Protein AF-A0A2M7ZCP6-F1 (afdb_monomer_lite)

Foldseek 3Di:
DDPPPVVVLVVLLVVLLVVLVVCVVCVPPPPDDDDHSVVSVVVSVVSVVVVVVVVVVVVVVVVVVVVVVVVVVVVVVVLVVVLVVVCVVVPQPQPVSVVSVDHRDPDPPPPDDDPDDDDDDD

pLDDT: mean 81.77, std 17.98, range [38.72, 97.94]

Sequence (122 aa):
MPSLNSKEFGEIIIKLEKLADGIDIHKTEAGFVIPNSDEIRQEKTQIELFRHEYEIAENAARIKYDSYSEQISDARSLIEKSNSLILSYYGKKDQIVGDFGISPRKYVRRSESPENIEVEPN

Structure (mmCIF, N/CA/C/O backbone):
data_AF-A0A2M7ZCP6-F1
#
_entry.id   AF-A0A2M7ZCP6-F1
#
loop_
_atom_site.group_PDB
_atom_site.id
_atom_site.type_symbol
_atom_site.label_atom_id
_atom_site.label_alt_id
_atom_site.label_comp_id
_atom_site.label_asym_id
_atom_site.label_entity_id
_atom_site.label_seq_id
_atom_site.pdbx_PDB_ins_code
_atom_site.Cartn_x
_atom_site.Cartn_y
_atom_site.Cartn_z
_atom_site.occupancy
_atom_site.B_iso_or_equiv
_atom_site.auth_seq_id
_atom_site.auth_comp_id
_atom_site.auth_asym_id
_atom_site.auth_atom_id
_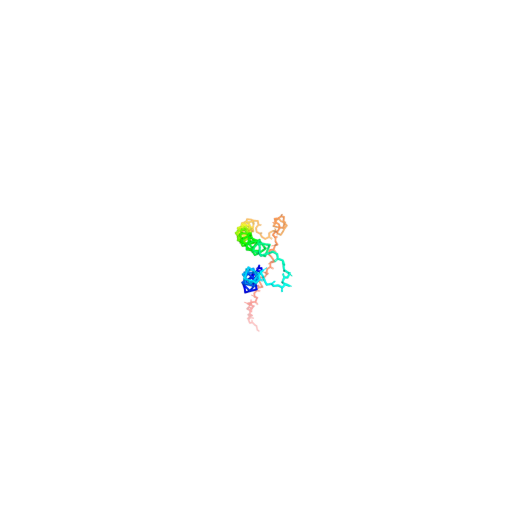atom_site.pdbx_PDB_model_num
ATOM 1 N N . MET A 1 1 ? 1.546 -6.312 4.777 1.00 40.84 1 MET A N 1
ATOM 2 C CA . MET A 1 1 ? 1.226 -5.802 3.425 1.00 40.84 1 MET A CA 1
ATOM 3 C C . MET A 1 1 ? 2.421 -6.100 2.544 1.00 40.84 1 MET A C 1
ATOM 5 O O . MET A 1 1 ? 3.519 -6.069 3.096 1.00 40.84 1 MET A O 1
ATOM 9 N N . PRO A 1 2 ? 2.249 -6.558 1.291 1.00 50.91 2 PRO A N 1
ATOM 10 C CA . PRO A 1 2 ? 3.372 -7.127 0.571 1.00 50.91 2 PRO A CA 1
ATOM 11 C C . PRO A 1 2 ? 4.374 -6.022 0.237 1.00 50.91 2 PRO A C 1
ATOM 13 O O . PRO A 1 2 ? 4.127 -5.151 -0.587 1.00 50.91 2 PRO A O 1
ATOM 16 N N . SER A 1 3 ? 5.524 -6.105 0.899 1.00 57.94 3 SER A N 1
ATOM 17 C CA . SER A 1 3 ? 6.753 -5.413 0.552 1.00 57.94 3 SER A CA 1
ATOM 18 C C . SER A 1 3 ? 7.149 -5.833 -0.861 1.00 57.94 3 SER A C 1
ATOM 20 O O . SER A 1 3 ? 7.609 -6.961 -1.063 1.00 57.94 3 SER A O 1
ATOM 22 N N . LEU A 1 4 ? 6.912 -4.959 -1.837 1.00 63.06 4 LEU A N 1
ATOM 23 C CA . LEU A 1 4 ? 7.227 -5.207 -3.240 1.00 63.06 4 LEU A CA 1
ATOM 24 C C . LEU A 1 4 ? 8.682 -5.685 -3.378 1.00 63.06 4 LEU A C 1
ATOM 26 O O . LEU A 1 4 ? 9.587 -5.128 -2.745 1.00 63.06 4 LEU A O 1
ATOM 30 N N . ASN A 1 5 ? 8.919 -6.704 -4.210 1.00 75.19 5 ASN A N 1
ATOM 31 C CA . ASN A 1 5 ? 10.260 -7.223 -4.469 1.00 75.19 5 ASN A CA 1
ATOM 32 C C . ASN A 1 5 ? 11.071 -6.189 -5.268 1.00 75.19 5 ASN A C 1
ATOM 34 O O . ASN A 1 5 ? 11.163 -6.231 -6.493 1.00 75.19 5 ASN A O 1
ATOM 38 N N . SER A 1 6 ? 11.652 -5.223 -4.554 1.00 81.12 6 SER A N 1
ATOM 39 C CA . SER A 1 6 ? 12.387 -4.101 -5.148 1.00 81.12 6 SER A CA 1
ATOM 40 C C . SER A 1 6 ? 13.561 -4.560 -6.009 1.00 81.12 6 SER A C 1
ATOM 42 O O . SER A 1 6 ? 13.909 -3.876 -6.969 1.00 81.12 6 SER A O 1
ATOM 44 N N . LYS A 1 7 ? 14.135 -5.728 -5.691 1.00 85.50 7 LYS A N 1
ATOM 45 C CA . LYS A 1 7 ? 15.220 -6.337 -6.458 1.00 85.50 7 LYS A CA 1
ATOM 46 C C . LYS 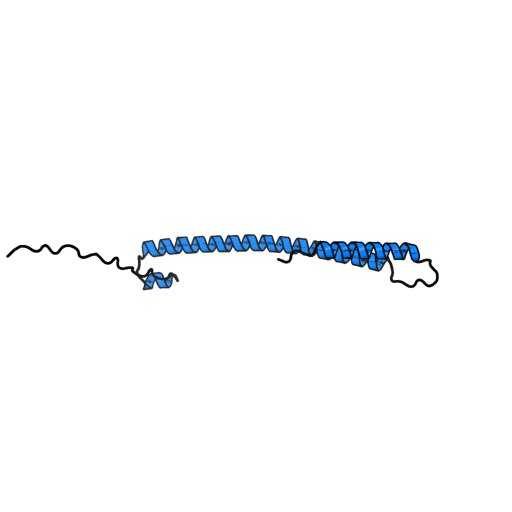A 1 7 ? 14.740 -6.794 -7.835 1.00 85.50 7 LYS A C 1
ATOM 48 O O . LYS A 1 7 ? 15.345 -6.429 -8.833 1.00 85.50 7 LYS A O 1
ATOM 53 N N . GLU A 1 8 ? 13.640 -7.537 -7.888 1.00 88.06 8 GLU A N 1
ATOM 54 C CA . GLU A 1 8 ? 13.069 -8.049 -9.139 1.00 88.06 8 GLU A CA 1
ATOM 55 C C . GLU A 1 8 ? 12.603 -6.923 -10.064 1.00 88.06 8 GLU A C 1
ATOM 57 O O . GLU A 1 8 ? 12.919 -6.934 -11.252 1.00 88.06 8 GLU A O 1
ATOM 62 N N . PHE A 1 9 ? 11.959 -5.890 -9.512 1.00 89.88 9 PHE A N 1
ATOM 63 C CA . PHE A 1 9 ? 11.631 -4.690 -10.281 1.00 89.88 9 PHE A CA 1
ATOM 64 C C . PHE A 1 9 ? 12.886 -4.034 -10.869 1.00 89.88 9 PHE A C 1
ATOM 66 O O . PHE A 1 9 ? 12.932 -3.752 -12.063 1.00 89.88 9 PHE A O 1
ATOM 73 N N . GLY A 1 10 ? 13.921 -3.817 -10.048 1.00 90.12 10 GLY A N 1
ATOM 74 C CA . GLY A 1 10 ? 15.166 -3.204 -10.512 1.00 90.12 10 GLY A CA 1
ATOM 75 C C . GLY A 1 10 ? 15.832 -4.016 -11.624 1.00 90.12 10 GLY A C 1
ATOM 76 O O . GLY A 1 10 ? 16.274 -3.455 -12.625 1.00 90.12 10 GLY A O 1
ATOM 77 N N . GLU A 1 11 ? 15.849 -5.344 -11.492 1.00 94.50 11 GLU A N 1
ATOM 78 C CA . GLU A 1 11 ? 16.368 -6.243 -12.524 1.00 94.50 11 GLU A CA 1
ATOM 79 C C . GLU A 1 11 ? 15.583 -6.142 -13.839 1.00 94.50 11 GLU A C 1
ATOM 81 O O . GLU A 1 11 ? 16.197 -6.134 -14.907 1.00 94.50 11 GLU A O 1
ATOM 86 N N . ILE A 1 12 ? 14.252 -6.046 -13.782 1.00 94.31 12 ILE A N 1
ATOM 87 C CA . ILE A 1 12 ? 13.395 -5.922 -14.970 1.00 94.31 12 ILE A CA 1
ATOM 88 C C . ILE A 1 12 ? 13.621 -4.581 -15.672 1.00 94.31 12 ILE A C 1
ATOM 90 O O . ILE A 1 12 ? 13.861 -4.570 -16.877 1.00 94.31 12 ILE A O 1
ATOM 94 N N . ILE A 1 13 ? 13.626 -3.469 -14.934 1.00 95.81 13 ILE A N 1
ATOM 95 C CA . ILE A 1 13 ? 13.842 -2.131 -15.506 1.00 95.81 13 ILE A CA 1
ATOM 96 C C . ILE A 1 13 ? 15.204 -2.040 -16.203 1.00 95.81 13 ILE A C 1
ATOM 98 O O . ILE A 1 13 ? 15.293 -1.553 -17.329 1.00 95.81 13 ILE A O 1
ATOM 102 N N . ILE A 1 14 ? 16.259 -2.578 -15.581 1.00 96.12 14 ILE A N 1
ATOM 103 C CA . ILE A 1 14 ? 17.599 -2.614 -16.186 1.00 96.12 14 ILE A CA 1
ATOM 104 C C . ILE A 1 14 ? 17.615 -3.483 -17.449 1.00 96.12 14 ILE A C 1
ATOM 106 O O . ILE A 1 14 ? 18.273 -3.124 -18.426 1.00 96.12 14 ILE A O 1
ATOM 110 N N . LYS A 1 15 ? 16.928 -4.632 -17.444 1.00 96.00 15 LYS A N 1
ATOM 111 C CA . LYS A 1 15 ? 16.845 -5.510 -18.622 1.00 96.00 15 LYS A CA 1
ATOM 112 C C . LYS A 1 15 ? 16.115 -4.834 -19.781 1.00 96.00 15 LYS A C 1
ATOM 114 O O . LYS A 1 15 ? 16.607 -4.924 -20.899 1.00 96.00 15 LYS A O 1
ATOM 119 N N . LEU A 1 16 ? 14.998 -4.154 -19.519 1.00 95.56 16 LEU A N 1
ATOM 120 C CA . LEU A 1 16 ? 14.235 -3.429 -20.540 1.00 95.56 16 LEU A CA 1
ATOM 121 C C . LEU A 1 16 ? 15.054 -2.285 -21.145 1.00 95.56 16 LEU A C 1
ATOM 123 O O . LEU A 1 16 ? 15.109 -2.160 -22.365 1.00 95.56 16 LEU A O 1
ATOM 127 N N . GLU A 1 17 ? 15.758 -1.515 -20.311 1.00 96.19 17 GLU A N 1
ATOM 128 C CA . GLU A 1 17 ? 16.632 -0.436 -20.784 1.00 96.19 17 GLU A CA 1
ATOM 129 C C . GLU A 1 17 ? 17.748 -0.974 -21.687 1.00 96.19 17 GLU A C 1
ATOM 131 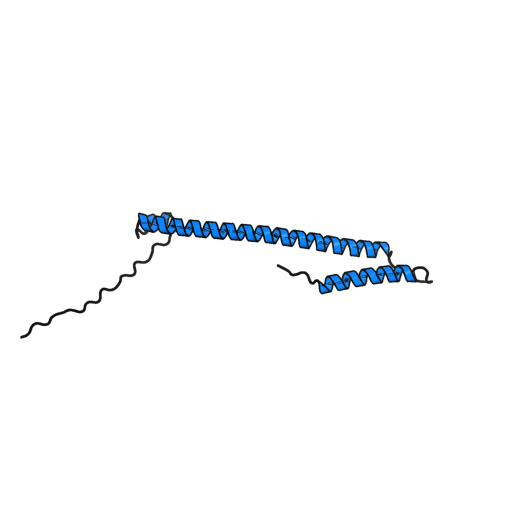O O . GLU A 1 17 ? 17.890 -0.547 -22.829 1.00 96.19 17 GLU A O 1
ATOM 136 N N . LYS A 1 18 ? 18.488 -1.987 -21.215 1.00 96.31 18 LYS A N 1
ATOM 137 C CA . LYS A 1 18 ? 19.579 -2.597 -21.990 1.00 96.31 18 LYS A CA 1
ATOM 138 C C . LYS A 1 18 ? 19.097 -3.232 -23.289 1.00 96.31 18 LYS A C 1
ATOM 140 O O . LYS A 1 18 ? 19.840 -3.252 -24.266 1.00 96.31 18 LYS A O 1
ATOM 145 N N . LEU A 1 19 ? 17.889 -3.790 -23.291 1.00 94.19 19 LEU A N 1
ATOM 146 C CA . LEU A 1 19 ? 17.291 -4.375 -24.483 1.00 94.19 19 LEU A CA 1
ATOM 147 C C . LEU A 1 19 ? 16.960 -3.291 -25.516 1.00 94.19 19 LEU A C 1
ATOM 149 O O . LEU A 1 19 ? 17.319 -3.454 -26.680 1.00 94.19 19 LEU A O 1
ATOM 153 N N . ALA A 1 20 ? 16.345 -2.182 -25.093 1.00 94.44 20 ALA A N 1
ATOM 154 C CA . ALA A 1 20 ? 16.074 -1.044 -25.968 1.00 94.44 20 ALA A CA 1
ATOM 155 C C . ALA A 1 20 ? 17.371 -0.432 -26.528 1.00 94.44 20 ALA A C 1
ATOM 157 O O . ALA A 1 20 ? 17.475 -0.225 -27.736 1.00 94.44 20 ALA A O 1
ATOM 158 N N . ASP A 1 21 ? 18.384 -0.233 -25.677 1.00 94.75 21 ASP A N 1
ATOM 159 C CA . ASP A 1 21 ? 19.703 0.265 -26.087 1.00 94.75 21 ASP A CA 1
ATOM 160 C C . ASP A 1 21 ? 20.3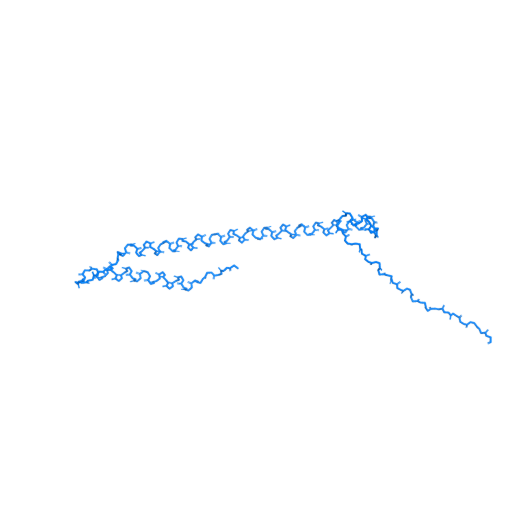68 -0.668 -27.110 1.00 94.75 21 ASP A C 1
ATOM 162 O O . ASP A 1 21 ? 20.882 -0.220 -28.135 1.00 94.75 21 ASP A O 1
ATOM 166 N N . GLY A 1 22 ? 20.336 -1.981 -26.860 1.00 93.38 22 GLY A N 1
ATOM 167 C CA . GLY A 1 22 ? 20.890 -2.981 -27.771 1.00 93.38 22 GLY A CA 1
ATOM 168 C C . GLY A 1 22 ? 20.200 -2.977 -29.136 1.00 93.38 22 GLY A C 1
ATOM 169 O O . GLY A 1 22 ? 20.872 -3.059 -30.163 1.00 93.38 22 GLY A O 1
ATOM 170 N N . ILE A 1 23 ? 18.874 -2.823 -29.167 1.00 92.00 23 ILE A N 1
ATOM 171 C CA . ILE A 1 23 ? 18.121 -2.694 -30.422 1.00 92.00 23 ILE A CA 1
ATOM 172 C C . ILE A 1 23 ? 18.559 -1.445 -31.178 1.00 92.00 23 ILE A C 1
ATOM 174 O O . ILE A 1 23 ? 18.846 -1.531 -32.369 1.00 92.00 23 ILE A O 1
ATOM 178 N N . ASP A 1 24 ? 18.673 -0.300 -30.507 1.00 90.94 24 ASP A N 1
ATOM 179 C CA . ASP A 1 24 ? 19.082 0.943 -31.161 1.00 90.94 24 ASP A CA 1
ATOM 180 C C . ASP A 1 24 ? 20.497 0.884 -31.750 1.00 90.94 24 ASP A C 1
ATOM 182 O O . ASP A 1 24 ? 20.738 1.488 -32.799 1.00 90.94 24 ASP A O 1
ATOM 186 N N . ILE A 1 25 ? 21.405 0.139 -31.115 1.00 93.06 25 ILE A N 1
ATOM 187 C CA . ILE A 1 25 ? 22.778 -0.071 -31.592 1.00 93.06 25 ILE A CA 1
ATOM 188 C C . ILE A 1 25 ? 22.807 -0.984 -32.826 1.00 93.06 25 ILE A C 1
ATOM 190 O O . ILE A 1 25 ? 23.502 -0.677 -33.793 1.00 93.06 25 ILE A O 1
ATOM 194 N N . HIS A 1 26 ? 22.058 -2.089 -32.805 1.00 90.62 26 HIS A N 1
ATOM 195 C CA . HIS A 1 26 ? 22.170 -3.159 -33.804 1.00 90.62 26 HIS A CA 1
ATOM 196 C C . HIS A 1 26 ? 21.081 -3.125 -34.895 1.00 90.62 26 HIS A C 1
ATOM 198 O O . HIS A 1 26 ? 21.120 -3.926 -35.827 1.00 90.62 26 HIS A O 1
ATOM 204 N N . LYS A 1 27 ? 20.132 -2.175 -34.855 1.00 87.00 27 LYS A N 1
ATOM 205 C CA . LYS A 1 27 ? 18.999 -2.092 -35.806 1.00 87.00 27 LYS A CA 1
ATOM 206 C C . LYS A 1 27 ? 19.368 -1.966 -37.286 1.00 87.00 27 LYS A C 1
ATOM 208 O O . LYS A 1 27 ? 18.504 -2.150 -38.137 1.00 87.00 27 LYS A O 1
ATOM 213 N N . THR A 1 28 ? 20.608 -1.613 -37.612 1.00 87.38 28 THR A N 1
ATOM 214 C CA . THR A 1 28 ? 21.091 -1.498 -38.998 1.00 87.38 28 THR A CA 1
ATOM 215 C C . THR A 1 28 ? 21.787 -2.765 -39.505 1.00 87.38 28 THR A C 1
ATOM 217 O O . THR A 1 28 ? 22.183 -2.812 -40.672 1.00 87.38 28 THR A O 1
ATOM 220 N N . GLU A 1 29 ? 21.943 -3.795 -38.668 1.00 87.88 29 GLU A N 1
ATOM 221 C CA . GLU A 1 29 ? 22.606 -5.045 -39.039 1.00 87.88 29 GLU A CA 1
ATOM 222 C C . GLU A 1 29 ? 21.750 -5.897 -39.986 1.00 87.88 29 GLU A C 1
ATOM 224 O O . GLU A 1 29 ? 20.541 -6.071 -39.817 1.00 87.88 29 GLU A O 1
ATOM 229 N N . ALA A 1 30 ? 22.392 -6.459 -41.013 1.00 83.25 30 ALA A N 1
ATOM 230 C CA . ALA A 1 30 ? 21.706 -7.262 -42.015 1.00 83.25 30 ALA A CA 1
ATOM 231 C C . ALA A 1 30 ? 21.121 -8.544 -41.395 1.00 83.25 30 ALA A C 1
ATOM 233 O O . ALA A 1 30 ? 21.845 -9.358 -40.827 1.00 83.25 30 ALA A O 1
ATOM 234 N N . GLY A 1 31 ? 19.808 -8.743 -41.551 1.00 80.19 31 GLY A N 1
ATOM 235 C CA . GLY A 1 31 ? 19.090 -9.907 -41.018 1.00 80.19 31 GLY A CA 1
ATOM 236 C C . GLY A 1 31 ? 18.572 -9.745 -39.584 1.00 80.19 31 GLY A C 1
ATOM 237 O O . GLY A 1 31 ? 17.942 -10.667 -39.069 1.00 80.19 31 GLY A O 1
ATOM 238 N N . PHE A 1 32 ? 18.785 -8.588 -38.953 1.00 81.31 32 PHE A N 1
ATOM 239 C CA . PHE A 1 32 ? 18.251 -8.284 -37.629 1.00 81.31 32 PHE A CA 1
ATOM 240 C C . PHE A 1 32 ? 16.783 -7.832 -37.723 1.00 81.31 32 PHE A C 1
ATOM 242 O O . PHE A 1 32 ? 16.480 -6.771 -38.263 1.00 81.31 32 PHE A O 1
ATOM 249 N N . VAL A 1 33 ? 15.857 -8.651 -37.212 1.00 75.00 33 VAL A N 1
ATOM 250 C CA . VAL A 1 33 ? 14.411 -8.361 -37.170 1.00 75.00 33 VAL A CA 1
ATOM 251 C C . VAL A 1 33 ? 13.947 -8.478 -35.721 1.00 75.00 33 VAL A C 1
ATOM 253 O O . VAL A 1 33 ? 13.743 -9.587 -35.231 1.00 75.00 33 VAL A O 1
ATOM 256 N N . ILE A 1 34 ? 13.820 -7.350 -35.019 1.00 71.44 34 ILE A N 1
ATOM 257 C CA . ILE A 1 34 ? 13.438 -7.296 -33.596 1.00 71.44 34 ILE A CA 1
ATOM 258 C C . ILE A 1 34 ? 12.349 -6.222 -33.387 1.00 71.44 34 ILE A C 1
ATOM 260 O O . ILE A 1 34 ? 12.265 -5.296 -34.199 1.00 71.44 34 ILE A O 1
ATOM 264 N N . PRO A 1 35 ? 11.496 -6.352 -32.346 1.00 69.88 35 PRO A N 1
ATOM 265 C CA . PRO A 1 35 ? 10.575 -5.314 -31.873 1.00 69.88 35 PRO A CA 1
ATOM 266 C C . PRO A 1 35 ? 11.173 -3.905 -31.773 1.00 69.88 35 PRO A C 1
ATOM 268 O O . PRO A 1 35 ? 12.377 -3.722 -31.598 1.00 69.88 35 PRO A O 1
ATOM 271 N N . ASN A 1 36 ? 10.290 -2.911 -31.863 1.00 85.25 36 ASN A N 1
ATOM 272 C CA . ASN A 1 36 ? 10.630 -1.494 -31.825 1.00 85.25 36 ASN A CA 1
ATOM 273 C C . ASN A 1 36 ? 11.200 -1.101 -30.445 1.00 85.25 36 ASN A C 1
ATOM 275 O O . ASN A 1 36 ? 10.597 -1.408 -29.415 1.00 85.25 36 ASN A O 1
ATOM 279 N N . SER A 1 37 ? 12.342 -0.403 -30.410 1.00 90.50 37 SER A N 1
ATOM 280 C CA . SER A 1 37 ? 12.955 0.072 -29.159 1.00 90.50 37 SER A CA 1
ATOM 281 C C . SER A 1 37 ? 12.019 0.993 -28.370 1.00 90.50 37 SER A C 1
ATOM 283 O O . SER A 1 37 ? 11.997 0.926 -27.139 1.00 90.50 37 SER A O 1
ATOM 285 N N . ASP A 1 38 ? 11.185 1.777 -29.057 1.00 91.62 38 ASP A N 1
ATOM 286 C CA . ASP A 1 38 ? 10.211 2.670 -28.422 1.00 91.62 38 ASP A CA 1
ATOM 287 C C . ASP A 1 38 ? 9.135 1.904 -27.641 1.00 91.62 38 ASP A C 1
ATOM 289 O O . ASP A 1 38 ? 8.763 2.321 -26.544 1.00 91.62 38 ASP A O 1
ATOM 293 N N . GLU A 1 39 ? 8.676 0.754 -28.146 1.00 92.69 39 GLU A N 1
ATOM 294 C CA . GLU A 1 39 ? 7.678 -0.082 -27.458 1.00 92.69 39 GLU A CA 1
ATOM 295 C C . GLU A 1 39 ? 8.233 -0.616 -26.130 1.00 92.69 39 GLU A C 1
ATOM 297 O O . GLU A 1 39 ? 7.553 -0.612 -25.106 1.00 92.69 39 GLU A O 1
ATOM 302 N N . ILE A 1 40 ? 9.508 -1.011 -26.115 1.00 94.06 40 ILE A N 1
ATOM 303 C CA . ILE A 1 40 ? 10.181 -1.526 -24.914 1.00 94.06 40 ILE A CA 1
ATOM 304 C C . ILE A 1 40 ? 10.372 -0.417 -23.878 1.00 94.06 40 ILE A C 1
ATOM 306 O O . ILE A 1 40 ? 10.172 -0.640 -22.680 1.00 94.06 40 ILE A O 1
ATOM 310 N N . ARG A 1 41 ? 10.731 0.793 -24.325 1.00 94.81 41 ARG A N 1
ATOM 311 C CA . ARG A 1 41 ? 10.845 1.965 -23.444 1.00 94.81 41 ARG A CA 1
ATOM 312 C C . ARG A 1 41 ? 9.490 2.377 -22.886 1.00 94.81 41 ARG A C 1
ATOM 314 O O . ARG A 1 41 ? 9.399 2.683 -21.699 1.00 94.81 41 ARG A O 1
ATOM 321 N N . GLN A 1 42 ? 8.442 2.329 -23.704 1.00 95.88 42 GLN A N 1
ATOM 322 C CA . GLN A 1 42 ? 7.083 2.595 -23.253 1.00 95.88 42 GLN A CA 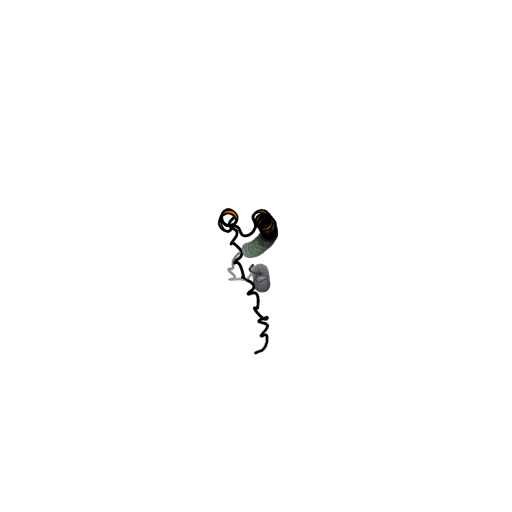1
ATOM 323 C C . GLN A 1 42 ? 6.668 1.612 -22.154 1.00 95.88 42 GLN A C 1
ATOM 325 O O . GLN A 1 42 ? 6.100 2.029 -21.145 1.00 95.88 42 GLN A O 1
ATOM 330 N N . GLU A 1 43 ? 7.003 0.332 -22.298 1.00 94.88 43 GLU A N 1
ATOM 331 C CA . GLU A 1 43 ? 6.635 -0.675 -21.305 1.00 94.88 43 GLU A CA 1
ATOM 332 C C . GLU A 1 43 ? 7.411 -0.543 -19.996 1.00 94.88 43 GLU A C 1
ATOM 334 O O . GLU A 1 43 ? 6.835 -0.659 -18.913 1.00 94.88 43 GLU A O 1
ATOM 339 N N . LYS A 1 44 ? 8.696 -0.180 -20.073 1.00 95.50 44 LYS A N 1
ATOM 340 C CA . LYS A 1 44 ? 9.475 0.230 -18.898 1.00 95.50 44 LYS A CA 1
ATOM 341 C C . LYS A 1 44 ? 8.773 1.371 -18.150 1.00 95.50 44 LYS A C 1
ATOM 343 O O . LYS A 1 44 ? 8.563 1.265 -16.942 1.00 95.50 44 LYS A O 1
ATOM 348 N N . THR A 1 45 ? 8.374 2.427 -18.860 1.00 95.69 45 THR A N 1
ATOM 349 C CA . THR A 1 45 ? 7.690 3.584 -18.262 1.00 95.69 45 THR A CA 1
ATOM 350 C C . THR A 1 45 ? 6.341 3.208 -17.647 1.00 95.69 45 THR A C 1
ATOM 352 O O . THR A 1 45 ? 6.020 3.684 -16.560 1.00 95.69 45 THR A O 1
ATOM 355 N N . GLN A 1 46 ? 5.561 2.332 -18.286 1.00 96.25 46 GLN A N 1
ATOM 356 C CA . GLN A 1 46 ? 4.295 1.852 -17.720 1.00 96.25 46 GLN A CA 1
ATOM 357 C C . GLN A 1 46 ? 4.505 1.086 -16.409 1.00 96.25 46 GLN A C 1
ATOM 359 O O . GLN A 1 46 ? 3.793 1.320 -15.434 1.00 96.25 46 GLN A O 1
ATOM 364 N N . ILE A 1 47 ? 5.513 0.213 -16.349 1.00 93.94 47 ILE A N 1
ATOM 365 C CA . ILE A 1 47 ? 5.838 -0.547 -15.135 1.00 93.94 47 ILE A CA 1
ATOM 366 C C . ILE A 1 47 ? 6.294 0.387 -14.001 1.00 93.94 47 ILE A C 1
ATOM 368 O O . ILE A 1 47 ? 5.891 0.203 -12.850 1.00 93.94 47 ILE A O 1
ATOM 372 N N . GLU A 1 48 ? 7.104 1.404 -14.308 1.00 94.25 48 GLU A N 1
ATOM 373 C CA . GLU A 1 48 ? 7.506 2.437 -13.342 1.00 94.25 48 GLU A CA 1
ATOM 374 C C . GLU A 1 48 ? 6.298 3.224 -12.813 1.00 94.25 48 GLU A C 1
ATOM 376 O O . GLU A 1 48 ? 6.188 3.437 -11.602 1.00 94.25 48 GLU A O 1
ATOM 381 N N . LEU A 1 49 ? 5.363 3.592 -13.694 1.00 95.62 49 LEU A N 1
ATOM 382 C CA . LEU A 1 49 ? 4.132 4.288 -13.322 1.00 95.62 49 LEU A CA 1
ATOM 383 C C . LEU A 1 49 ? 3.258 3.434 -12.398 1.00 95.62 49 LEU A C 1
ATOM 385 O O . LEU A 1 49 ? 2.874 3.896 -11.325 1.00 95.62 49 LEU A O 1
ATOM 389 N N . PHE A 1 50 ? 2.996 2.176 -12.760 1.00 93.50 50 PHE A N 1
ATOM 390 C CA . PHE A 1 50 ? 2.191 1.282 -11.926 1.00 93.50 50 PHE A CA 1
ATOM 391 C C . PHE A 1 50 ? 2.817 1.043 -10.557 1.00 93.50 50 PHE A C 1
ATOM 393 O O . PHE A 1 50 ? 2.106 0.973 -9.552 1.00 93.50 50 PHE A O 1
ATOM 400 N N . ARG A 1 51 ? 4.151 0.958 -10.485 1.00 91.81 51 ARG A N 1
ATOM 401 C CA . ARG A 1 51 ? 4.839 0.881 -9.196 1.00 91.81 51 ARG A CA 1
ATOM 402 C C . ARG A 1 51 ? 4.581 2.130 -8.356 1.00 91.81 51 ARG A C 1
ATOM 404 O O . ARG A 1 51 ? 4.281 2.006 -7.172 1.00 91.81 51 ARG A O 1
ATOM 411 N N . HIS A 1 52 ? 4.687 3.310 -8.952 1.00 92.00 52 HIS A N 1
ATOM 412 C CA . HIS A 1 52 ? 4.446 4.560 -8.241 1.00 92.00 52 HIS A CA 1
ATOM 413 C C . HIS A 1 52 ? 3.001 4.664 -7.726 1.00 92.00 52 HIS A C 1
ATOM 415 O O . HIS A 1 52 ? 2.774 5.000 -6.563 1.00 92.00 52 HIS A O 1
ATOM 421 N N . GLU A 1 53 ? 2.021 4.314 -8.560 1.00 94.25 53 GLU A N 1
ATOM 422 C CA . GLU A 1 53 ? 0.605 4.285 -8.178 1.00 94.25 53 GLU A CA 1
ATOM 423 C C . GLU A 1 53 ? 0.338 3.301 -7.034 1.00 94.25 53 GLU A C 1
ATOM 425 O O . GLU A 1 53 ? -0.391 3.623 -6.091 1.00 94.25 53 GLU A O 1
ATOM 430 N N . TYR A 1 54 ? 0.972 2.126 -7.077 1.00 91.19 54 TYR A N 1
ATOM 431 C CA . TYR A 1 54 ? 0.908 1.153 -5.993 1.00 91.19 54 TYR A CA 1
ATOM 432 C C . TYR A 1 54 ? 1.445 1.731 -4.677 1.00 91.19 54 TYR A C 1
ATOM 434 O O . TYR A 1 54 ? 0.778 1.622 -3.650 1.00 91.19 54 TYR A O 1
ATOM 442 N N . GLU A 1 55 ? 2.616 2.374 -4.694 1.00 90.75 55 GLU A N 1
ATOM 443 C CA . GLU A 1 55 ? 3.234 2.959 -3.494 1.00 90.75 55 GLU A CA 1
ATOM 444 C C . GLU A 1 55 ? 2.343 4.053 -2.872 1.00 90.75 55 GLU A C 1
ATOM 446 O O . GLU A 1 55 ? 2.186 4.122 -1.648 1.00 90.75 55 GLU A O 1
ATOM 451 N N . ILE A 1 56 ? 1.685 4.868 -3.705 1.00 93.62 56 ILE A N 1
ATOM 452 C CA . ILE A 1 56 ? 0.693 5.856 -3.253 1.00 93.62 56 ILE A CA 1
ATOM 453 C C . ILE A 1 56 ? -0.506 5.163 -2.596 1.00 93.62 56 ILE A C 1
ATOM 455 O O . ILE A 1 56 ? -0.927 5.554 -1.501 1.00 93.62 56 ILE A O 1
ATOM 459 N N . ALA A 1 57 ? -1.064 4.144 -3.252 1.00 93.44 57 ALA A N 1
ATOM 460 C CA . ALA A 1 57 ? -2.232 3.423 -2.758 1.00 93.44 57 ALA A CA 1
ATOM 461 C C . ALA A 1 57 ? -1.939 2.691 -1.438 1.00 93.44 57 ALA A C 1
ATOM 463 O O . ALA A 1 57 ? -2.762 2.727 -0.520 1.00 93.44 57 ALA A O 1
ATOM 464 N N . GLU A 1 58 ? -0.761 2.078 -1.312 1.00 92.25 58 GLU A N 1
ATOM 465 C CA . GLU A 1 58 ? -0.311 1.410 -0.090 1.00 92.25 58 GLU A CA 1
ATOM 466 C C . GLU A 1 58 ? -0.199 2.401 1.074 1.00 92.25 58 GLU A C 1
ATOM 468 O O . GLU A 1 58 ? -0.719 2.144 2.164 1.00 92.25 58 GLU A O 1
ATOM 473 N N . ASN A 1 59 ? 0.404 3.569 0.843 1.00 92.62 59 ASN A N 1
ATOM 474 C CA . ASN A 1 59 ? 0.506 4.605 1.867 1.00 92.62 59 ASN A CA 1
ATOM 475 C C . ASN A 1 59 ? -0.881 5.121 2.294 1.00 92.62 59 ASN A C 1
ATOM 477 O O . ASN A 1 59 ? -1.185 5.206 3.485 1.00 92.62 59 ASN A O 1
ATOM 481 N N . ALA A 1 60 ? -1.769 5.387 1.333 1.00 94.88 60 ALA A N 1
ATOM 482 C CA . ALA A 1 60 ? -3.138 5.804 1.623 1.00 94.88 60 ALA A CA 1
ATOM 483 C C . ALA A 1 60 ? -3.914 4.742 2.425 1.00 94.88 60 ALA A C 1
ATOM 485 O O . ALA A 1 60 ? -4.658 5.080 3.350 1.00 94.88 60 ALA A O 1
ATOM 486 N N . ALA A 1 61 ? -3.730 3.458 2.104 1.00 94.75 61 ALA A N 1
ATOM 487 C CA . ALA A 1 61 ? -4.329 2.353 2.844 1.00 94.75 61 ALA A CA 1
ATOM 488 C C . ALA A 1 61 ? -3.802 2.281 4.283 1.00 94.75 61 ALA A C 1
ATOM 490 O O . ALA A 1 61 ? -4.591 2.098 5.211 1.00 94.75 61 ALA A O 1
ATOM 491 N N . ARG A 1 62 ? -2.495 2.485 4.480 1.00 94.44 62 ARG A N 1
ATOM 492 C CA . ARG A 1 62 ? -1.869 2.515 5.807 1.00 94.44 62 ARG A CA 1
ATOM 493 C C . ARG A 1 62 ? -2.423 3.642 6.676 1.00 94.44 62 ARG A C 1
ATOM 495 O O . ARG A 1 62 ? -2.858 3.375 7.789 1.00 94.44 62 ARG A O 1
ATOM 502 N N . ILE A 1 63 ? -2.511 4.861 6.146 1.00 96.25 63 ILE A N 1
ATOM 503 C CA . ILE A 1 63 ? -3.081 6.012 6.869 1.00 96.25 63 ILE A CA 1
ATOM 504 C C . ILE A 1 63 ? -4.525 5.726 7.307 1.00 96.25 63 ILE A C 1
ATOM 506 O O . ILE A 1 63 ? -4.903 5.980 8.451 1.00 96.25 63 ILE A O 1
ATOM 510 N N . LYS A 1 64 ? -5.344 5.163 6.409 1.00 96.44 64 LYS A N 1
ATOM 511 C CA . LYS A 1 64 ? -6.729 4.791 6.738 1.00 96.44 64 LYS A CA 1
ATOM 512 C C . LYS A 1 64 ? -6.797 3.698 7.801 1.00 96.44 64 LYS A C 1
ATOM 514 O O . LYS A 1 64 ? -7.667 3.757 8.665 1.00 96.44 64 LYS A O 1
ATOM 519 N N . TYR A 1 65 ? -5.905 2.715 7.738 1.00 95.94 65 TYR A N 1
ATOM 520 C CA . TYR A 1 65 ? -5.829 1.650 8.732 1.00 95.94 65 TYR A CA 1
ATOM 521 C C . TYR A 1 65 ? -5.450 2.182 10.118 1.00 95.94 65 TYR A C 1
ATOM 523 O O . TYR A 1 65 ? -6.056 1.774 11.112 1.00 95.94 65 TYR A O 1
ATOM 531 N N . ASP A 1 66 ? -4.494 3.107 10.187 1.00 96.44 66 ASP A N 1
ATOM 532 C CA . ASP A 1 66 ? -4.069 3.720 11.445 1.00 96.44 66 ASP A CA 1
ATOM 533 C C . ASP A 1 66 ? -5.234 4.502 12.078 1.00 96.44 66 ASP A C 1
ATOM 535 O O . ASP A 1 66 ? -5.566 4.276 13.242 1.00 96.44 66 ASP A O 1
ATOM 539 N N . SER A 1 67 ? -5.954 5.306 11.283 1.00 96.62 67 SER A N 1
ATOM 540 C CA . SER A 1 67 ? -7.152 6.025 11.747 1.00 96.62 67 SER A CA 1
ATOM 541 C C . SER A 1 67 ? -8.285 5.087 12.183 1.00 96.62 67 SER A C 1
ATOM 543 O O . SER A 1 67 ? -8.933 5.316 13.204 1.00 96.62 67 SER A O 1
ATOM 545 N N . TYR A 1 68 ? -8.522 4.000 11.445 1.00 96.62 68 TYR A N 1
ATOM 546 C CA . TYR A 1 68 ? -9.486 2.971 11.843 1.00 96.62 68 TYR A CA 1
ATOM 547 C C . TYR A 1 68 ? -9.103 2.332 13.186 1.00 96.62 68 TYR A C 1
ATOM 549 O O . TYR A 1 68 ? -9.950 2.162 14.063 1.00 96.62 68 TYR A O 1
ATOM 557 N N . SER A 1 69 ? -7.825 1.999 13.363 1.00 96.94 69 SER A N 1
ATOM 558 C CA . SER A 1 69 ? -7.318 1.370 14.585 1.00 96.94 69 SER A CA 1
ATOM 559 C C . SER A 1 69 ? -7.452 2.292 15.798 1.00 96.94 69 SER A C 1
ATOM 561 O O . SER A 1 69 ? -7.839 1.833 16.874 1.00 96.94 69 SER A O 1
ATOM 563 N N . GLU A 1 70 ? -7.194 3.588 15.616 1.00 97.94 70 GLU A N 1
ATOM 564 C CA . GLU A 1 70 ? -7.409 4.621 16.632 1.00 97.94 70 GLU A CA 1
ATOM 565 C C . GLU A 1 70 ? -8.884 4.698 17.049 1.00 97.94 70 GLU A C 1
ATOM 567 O O . GLU A 1 70 ? -9.195 4.549 18.230 1.00 97.94 70 GLU A O 1
ATOM 572 N N . GLN A 1 71 ? -9.812 4.782 16.090 1.00 97.56 71 GLN A N 1
ATOM 573 C CA . GLN A 1 71 ? -11.250 4.826 16.388 1.00 97.56 71 GLN A CA 1
ATOM 574 C C . GLN A 1 71 ? -11.745 3.579 17.134 1.00 97.56 71 GLN A C 1
ATOM 576 O O . GLN A 1 71 ? -12.577 3.677 18.038 1.00 97.56 71 GLN A O 1
ATOM 581 N N . ILE A 1 72 ? -11.228 2.395 16.794 1.00 97.50 72 ILE A N 1
ATOM 582 C CA . ILE A 1 72 ? -11.542 1.158 17.522 1.00 97.50 72 ILE A CA 1
ATOM 583 C C . ILE A 1 72 ? -11.009 1.211 18.957 1.00 97.50 72 ILE A C 1
ATOM 585 O O . ILE A 1 72 ? -11.693 0.764 19.882 1.00 97.50 72 ILE A O 1
ATOM 589 N N . SER A 1 73 ? -9.804 1.746 19.158 1.00 97.50 73 SER A N 1
ATOM 590 C CA . SER A 1 73 ? -9.223 1.930 20.490 1.00 97.50 73 SER A CA 1
ATOM 591 C C . SER A 1 73 ? -10.065 2.884 21.343 1.00 97.50 73 SER A C 1
ATOM 593 O O . SER A 1 73 ? -10.411 2.556 22.482 1.00 97.50 73 SER A O 1
ATOM 595 N N . ASP A 1 74 ? -10.480 4.015 20.776 1.00 97.69 74 ASP A N 1
ATOM 596 C CA . ASP A 1 74 ? -11.328 4.996 21.456 1.00 97.69 74 ASP A CA 1
ATOM 597 C C . ASP A 1 74 ? -12.694 4.415 21.822 1.00 97.69 74 ASP A C 1
ATOM 599 O O . ASP A 1 74 ? -13.153 4.556 22.961 1.00 97.69 74 ASP A O 1
ATOM 603 N N . ALA A 1 75 ? -13.321 3.686 20.894 1.00 97.31 75 ALA A N 1
ATOM 604 C CA . ALA A 1 75 ? -14.585 3.004 21.140 1.00 97.31 75 ALA A CA 1
ATOM 605 C C . ALA A 1 75 ? -14.465 1.975 22.276 1.00 97.31 75 ALA A C 1
ATOM 607 O O . ALA A 1 75 ? -15.332 1.919 23.150 1.00 97.31 75 ALA A O 1
ATOM 608 N N . ARG A 1 76 ? -13.373 1.197 22.318 1.00 96.12 76 ARG A N 1
ATOM 609 C CA . ARG A 1 76 ? -13.097 0.264 23.426 1.00 96.12 76 ARG A CA 1
ATOM 610 C C . ARG A 1 76 ? -12.960 0.997 24.755 1.00 96.12 76 ARG A C 1
ATOM 612 O O . ARG A 1 76 ? -13.602 0.600 25.725 1.00 96.12 76 ARG A O 1
ATOM 619 N N . SER A 1 77 ? -12.199 2.092 24.790 1.00 96.69 77 SER A N 1
ATOM 620 C CA . SER A 1 77 ? -12.039 2.901 26.004 1.00 96.69 77 SER A CA 1
ATOM 621 C C . SER A 1 77 ? -13.376 3.459 26.497 1.00 96.69 77 SER A C 1
ATOM 623 O O . SER A 1 77 ? -13.656 3.445 27.698 1.00 96.69 77 SER A O 1
ATOM 625 N N . LEU A 1 78 ? -14.230 3.925 25.582 1.00 96.44 78 LEU A N 1
ATOM 626 C CA . LEU A 1 78 ? -15.563 4.416 25.919 1.00 96.44 78 LEU A CA 1
ATOM 627 C C . LEU A 1 78 ? -16.445 3.301 26.495 1.00 96.44 78 LEU A C 1
ATOM 629 O O . LEU A 1 78 ? -17.076 3.510 27.530 1.00 96.44 78 LEU A O 1
ATOM 633 N N . ILE A 1 79 ? -16.458 2.119 25.870 1.00 93.94 79 ILE A N 1
ATOM 634 C CA . ILE A 1 79 ? -17.199 0.950 26.367 1.00 93.94 79 ILE A CA 1
ATOM 635 C C . ILE A 1 79 ? -16.739 0.586 27.782 1.00 93.94 79 ILE A C 1
ATOM 637 O O . ILE A 1 79 ? -17.569 0.410 28.671 1.00 93.94 79 ILE A O 1
ATOM 641 N N . GLU A 1 80 ? -15.431 0.518 28.030 1.00 91.75 80 GLU A N 1
ATOM 642 C CA . GLU A 1 80 ? -14.885 0.180 29.349 1.00 91.75 80 GLU A CA 1
ATOM 643 C C . GLU A 1 80 ? -15.273 1.200 30.427 1.00 91.75 80 GLU A C 1
ATOM 645 O O . GLU A 1 80 ? -15.715 0.816 31.516 1.00 91.75 80 GLU A O 1
ATOM 650 N N . LYS A 1 81 ? -15.171 2.499 30.116 1.00 92.88 81 LYS A N 1
ATOM 651 C CA . LYS A 1 81 ? -15.585 3.584 31.020 1.00 92.88 81 LYS A CA 1
ATOM 652 C C . LYS A 1 81 ? -17.076 3.496 31.343 1.00 92.88 81 LYS A C 1
ATOM 654 O O . LYS A 1 81 ? -17.448 3.523 32.517 1.00 92.88 81 LYS A O 1
ATOM 659 N N . SER A 1 82 ? -17.917 3.331 30.324 1.00 92.56 82 SER A N 1
ATOM 660 C CA . SER A 1 82 ? -19.369 3.182 30.478 1.00 92.56 82 SER A CA 1
ATOM 661 C C . SER A 1 82 ? -19.723 1.950 31.312 1.00 92.56 82 SER A C 1
ATOM 663 O O . SER A 1 82 ? -20.506 2.051 32.256 1.00 92.56 82 SER A O 1
ATOM 665 N N . ASN A 1 83 ? -19.083 0.808 31.047 1.00 89.94 83 ASN A N 1
ATOM 666 C CA . ASN A 1 83 ? -19.286 -0.420 31.814 1.00 89.94 83 ASN A CA 1
ATOM 667 C C . ASN A 1 83 ? -18.930 -0.233 33.292 1.00 89.94 83 ASN A C 1
ATOM 669 O O . ASN A 1 83 ? -19.657 -0.699 34.170 1.00 89.94 83 ASN A O 1
ATOM 673 N N . SER A 1 84 ? -17.834 0.475 33.583 1.00 87.88 84 SER A N 1
ATOM 674 C CA . SER A 1 84 ? -17.438 0.783 34.958 1.00 87.88 84 SER A CA 1
ATOM 675 C C . SER A 1 84 ? -18.474 1.646 35.686 1.00 87.88 84 SER A C 1
ATOM 677 O O . SER A 1 84 ? -18.740 1.399 36.861 1.00 87.88 84 SER A O 1
ATOM 679 N N . LEU A 1 85 ? -19.067 2.634 35.007 1.00 89.12 85 LEU A N 1
ATOM 680 C CA . LEU A 1 85 ? -20.101 3.509 35.576 1.00 89.12 85 LEU A CA 1
ATOM 681 C C . LEU A 1 85 ? -21.424 2.770 35.814 1.00 89.12 85 LEU A C 1
ATOM 683 O O . LEU A 1 85 ? -22.050 2.926 36.859 1.00 89.12 85 LEU A O 1
ATOM 687 N N . ILE A 1 86 ? -21.843 1.928 34.870 1.00 88.25 86 ILE A N 1
ATOM 688 C CA . ILE A 1 86 ? -23.072 1.132 35.002 1.00 88.25 86 ILE A CA 1
ATOM 689 C C . ILE A 1 86 ? -22.947 0.162 36.183 1.00 88.25 86 ILE A C 1
ATOM 691 O O . ILE A 1 86 ? -23.850 0.078 37.017 1.00 88.25 86 ILE A O 1
ATOM 695 N N . LEU A 1 87 ? -21.805 -0.526 36.295 1.00 84.94 87 LEU A N 1
ATOM 696 C CA . LEU A 1 87 ? -21.532 -1.446 37.400 1.00 84.94 87 LEU A CA 1
ATOM 697 C C . LEU A 1 87 ? -21.438 -0.737 38.756 1.00 84.94 87 LEU A C 1
ATOM 699 O O . LEU A 1 87 ? -21.843 -1.321 39.763 1.00 84.94 87 LEU A O 1
ATOM 703 N N . SER A 1 88 ? -20.908 0.492 38.810 1.00 85.12 88 SER A N 1
ATOM 704 C CA . SER A 1 88 ? -20.841 1.253 40.062 1.00 85.12 88 SER A CA 1
ATOM 705 C C . SER A 1 88 ? -22.216 1.746 40.516 1.00 85.12 88 SER A C 1
ATOM 707 O O . SER A 1 88 ? -22.478 1.755 41.717 1.00 85.12 88 SER A O 1
ATOM 709 N N . TYR A 1 89 ? -23.106 2.096 39.581 1.00 86.31 89 TYR A N 1
ATOM 710 C CA . TYR A 1 89 ? -24.448 2.595 39.887 1.00 86.31 89 TYR A CA 1
ATOM 711 C C . TYR A 1 89 ? -25.443 1.481 40.248 1.00 86.31 89 TYR A C 1
ATOM 713 O O . TYR A 1 89 ? -26.080 1.532 41.298 1.00 86.31 89 TYR A O 1
ATOM 721 N N . TYR A 1 90 ? -25.578 0.454 39.402 1.00 83.94 90 TYR A N 1
ATOM 722 C CA . TYR A 1 90 ? -26.568 -0.615 39.603 1.00 83.94 90 TYR A CA 1
ATOM 723 C C . TYR A 1 90 ? -26.077 -1.749 40.519 1.00 83.94 90 TYR A C 1
ATOM 725 O O . TYR A 1 90 ? -26.874 -2.587 40.957 1.00 83.94 90 TYR A O 1
ATOM 733 N N . GLY A 1 91 ? -24.778 -1.787 40.832 1.00 72.25 91 GLY A N 1
ATOM 734 C CA . GLY A 1 91 ? -24.156 -2.885 41.568 1.00 72.25 91 GLY A CA 1
ATOM 735 C C . GLY A 1 91 ? -24.178 -4.199 40.777 1.00 72.25 91 GLY A C 1
ATOM 736 O O . GLY A 1 91 ? -24.311 -4.220 39.557 1.00 72.25 91 GLY A O 1
ATOM 737 N N . LYS A 1 92 ? -24.063 -5.337 41.469 1.00 65.44 92 LYS A N 1
ATOM 738 C CA . LYS A 1 92 ? -24.071 -6.681 40.852 1.00 65.44 92 LYS A CA 1
ATOM 739 C C . LYS A 1 92 ? -25.489 -7.213 40.573 1.00 65.44 92 LYS A C 1
ATOM 741 O O . LYS A 1 92 ? -25.732 -8.403 40.726 1.00 65.44 92 LYS A O 1
ATOM 746 N N . LYS A 1 93 ? -26.467 -6.353 40.270 1.00 65.81 93 LYS A N 1
ATOM 747 C CA . LYS A 1 93 ? -27.825 -6.817 39.943 1.00 65.81 93 LYS A CA 1
ATOM 748 C C . LYS A 1 93 ? -27.833 -7.371 38.518 1.00 65.81 93 LYS A C 1
ATOM 750 O O . LYS A 1 93 ? -27.929 -6.614 37.556 1.00 65.81 93 LYS A O 1
ATOM 755 N N . ASP A 1 94 ? -27.720 -8.692 38.420 1.00 65.69 94 ASP A N 1
ATOM 756 C CA . ASP A 1 94 ? -27.404 -9.422 37.187 1.00 65.69 94 ASP A CA 1
ATOM 757 C C . ASP A 1 94 ? -28.322 -9.110 35.995 1.00 65.69 94 ASP A C 1
ATOM 759 O O . ASP A 1 94 ? -27.838 -9.026 34.870 1.00 65.69 94 ASP A O 1
ATOM 763 N N . GLN A 1 95 ? -29.621 -8.890 36.225 1.00 71.56 95 GLN A N 1
ATOM 764 C CA . GLN A 1 95 ? -30.581 -8.698 35.133 1.00 71.56 95 GLN A CA 1
ATOM 765 C C . GLN A 1 95 ? -30.474 -7.312 34.476 1.00 71.56 95 GLN A C 1
ATOM 767 O O . GLN A 1 95 ? -30.400 -7.227 33.259 1.00 71.56 95 GLN A O 1
ATOM 772 N N . ILE A 1 96 ? -30.360 -6.239 35.272 1.00 78.62 96 ILE A N 1
ATOM 773 C CA . ILE A 1 96 ? -30.248 -4.862 34.750 1.00 78.62 96 ILE A CA 1
ATOM 774 C C . ILE A 1 96 ? -28.900 -4.653 34.052 1.00 78.62 96 ILE A C 1
ATOM 776 O O . ILE A 1 96 ? -28.821 -4.008 33.016 1.00 78.62 96 ILE A O 1
ATOM 780 N N . VAL A 1 97 ? -27.820 -5.209 34.609 1.00 79.62 97 VAL A N 1
ATOM 781 C CA . VAL A 1 97 ? -26.475 -5.121 34.016 1.00 79.62 97 VAL A CA 1
ATOM 782 C C . VAL A 1 97 ? -26.399 -5.910 32.699 1.00 79.62 97 VAL A C 1
ATOM 784 O O . VAL A 1 97 ? -25.726 -5.475 31.762 1.00 79.62 97 VAL A O 1
ATOM 787 N N . GLY A 1 98 ? -27.135 -7.024 32.606 1.00 78.25 98 GLY A N 1
ATOM 788 C CA . GLY A 1 98 ? -27.269 -7.821 31.388 1.00 78.25 98 GLY A CA 1
ATOM 789 C C . GLY A 1 98 ? -27.907 -7.065 30.218 1.00 78.25 98 GLY A C 1
ATOM 790 O O . GLY A 1 98 ? -27.451 -7.234 29.088 1.00 78.25 98 GLY A O 1
ATOM 791 N N . ASP A 1 99 ? -28.871 -6.173 30.475 1.00 85.19 99 ASP A N 1
ATOM 792 C CA . ASP A 1 99 ? -29.518 -5.352 29.434 1.00 85.19 99 ASP A CA 1
ATOM 793 C C . ASP A 1 99 ? -28.532 -4.402 28.722 1.00 85.19 99 ASP A C 1
ATOM 795 O O . ASP A 1 99 ? -28.743 -4.025 27.570 1.00 85.19 99 ASP A O 1
ATOM 799 N N . PHE A 1 100 ? -27.410 -4.059 29.368 1.00 83.81 100 PHE A N 1
ATOM 800 C CA . PHE A 1 100 ? -26.322 -3.263 28.782 1.00 83.81 100 PHE A CA 1
ATOM 801 C C . PHE A 1 100 ? -25.260 -4.111 28.059 1.00 83.81 100 PHE A C 1
ATOM 803 O O . PHE A 1 100 ? -24.221 -3.588 27.657 1.00 83.81 100 PHE A O 1
ATOM 810 N N . GLY A 1 101 ? -25.472 -5.424 27.918 1.00 83.12 101 GLY A N 1
ATOM 811 C CA . GLY A 1 101 ? -24.499 -6.344 27.320 1.00 83.12 101 GLY A CA 1
ATOM 812 C C . GLY A 1 101 ? -23.275 -6.617 28.202 1.00 83.12 101 GLY A C 1
ATOM 813 O O . GLY A 1 101 ? -22.268 -7.142 27.725 1.00 83.12 101 GLY A O 1
ATOM 814 N N . ILE A 1 102 ? -23.335 -6.270 29.491 1.00 83.44 102 ILE A N 1
ATOM 815 C CA . ILE A 1 102 ? -22.248 -6.484 30.448 1.00 83.44 102 ILE A CA 1
ATOM 816 C C . ILE A 1 102 ? -22.452 -7.843 31.117 1.00 83.44 102 ILE A C 1
ATOM 818 O O . ILE A 1 102 ? -23.507 -8.127 31.677 1.00 83.44 102 ILE A O 1
ATOM 822 N N . SER A 1 103 ? -21.417 -8.686 31.113 1.00 73.25 103 SER A N 1
ATOM 823 C CA . SER A 1 103 ? -21.458 -9.936 31.875 1.00 73.25 103 SER A CA 1
ATOM 824 C C . SER A 1 103 ? -21.453 -9.641 33.382 1.00 73.25 103 SER A C 1
ATOM 826 O O . SER A 1 103 ? -20.530 -8.968 33.861 1.00 73.25 103 SER A O 1
ATOM 828 N N . PRO A 1 104 ? -22.422 -10.154 34.158 1.00 63.91 104 PRO A N 1
ATOM 829 C CA . PRO A 1 104 ? -22.419 -9.956 35.595 1.00 63.91 104 PRO A CA 1
ATOM 830 C C . PRO A 1 104 ? -21.172 -10.575 36.236 1.00 63.91 104 PRO A C 1
ATOM 832 O O . PRO A 1 104 ? -20.759 -11.694 35.913 1.00 63.91 104 PRO A O 1
ATOM 835 N N . ARG A 1 105 ? -20.529 -9.846 37.157 1.00 63.59 105 ARG A N 1
ATOM 836 C CA . ARG A 1 105 ? -19.355 -10.371 37.869 1.00 63.59 105 ARG A CA 1
ATOM 837 C C . ARG A 1 105 ? -19.806 -11.503 38.790 1.00 63.59 105 ARG A C 1
ATOM 839 O O . ARG A 1 105 ? -20.468 -11.233 39.791 1.00 63.59 105 ARG A O 1
ATOM 846 N N . LYS A 1 106 ? -19.383 -12.743 38.504 1.00 54.59 106 LYS A N 1
ATOM 847 C CA . LYS A 1 106 ? -19.585 -13.898 39.397 1.00 54.59 106 LYS A CA 1
ATOM 848 C C . LYS A 1 106 ? -19.214 -13.510 40.832 1.00 54.59 106 LYS A C 1
ATOM 850 O O . LYS A 1 106 ? -18.109 -13.029 41.094 1.00 54.59 106 LYS A O 1
ATOM 855 N N . TYR A 1 107 ? -20.145 -13.693 41.765 1.00 47.53 107 TYR A N 1
ATOM 856 C CA . TYR A 1 107 ? -19.888 -13.502 43.188 1.00 47.53 107 TYR A CA 1
ATOM 857 C C . TYR A 1 107 ? -18.861 -14.549 43.639 1.00 47.53 107 TYR A C 1
ATOM 859 O O . TYR A 1 107 ? -19.197 -15.709 43.855 1.00 47.53 107 TYR A O 1
ATOM 867 N N . VAL A 1 108 ? -17.596 -14.157 43.784 1.00 46.31 108 VAL A N 1
ATOM 868 C CA . VAL A 1 108 ? -16.640 -14.953 44.556 1.00 46.31 108 VAL A CA 1
ATOM 869 C C . VAL A 1 108 ? -17.034 -14.758 46.018 1.00 46.31 108 VAL A C 1
ATOM 871 O O . VAL A 1 108 ? -16.779 -13.696 46.588 1.00 46.31 108 VAL A O 1
ATOM 874 N N . ARG A 1 109 ? -17.727 -15.737 46.619 1.00 38.72 109 ARG A N 1
ATOM 875 C CA . ARG A 1 109 ? -17.837 -15.801 48.083 1.00 38.72 109 ARG A CA 1
ATOM 876 C C . ARG A 1 109 ? -16.406 -15.913 48.606 1.0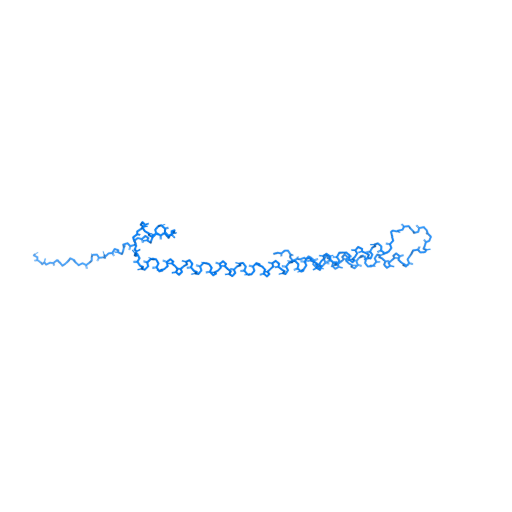0 38.72 109 ARG A C 1
ATOM 878 O O . ARG A 1 109 ? -15.764 -16.935 48.387 1.00 38.72 109 ARG A O 1
ATOM 885 N N . ARG A 1 110 ? -15.894 -14.870 49.268 1.00 43.22 110 ARG A N 1
ATOM 886 C CA . ARG A 1 110 ? -14.803 -15.074 50.224 1.00 43.22 110 ARG A CA 1
ATOM 887 C C . ARG A 1 110 ? -15.388 -15.989 51.290 1.00 43.22 110 ARG A C 1
ATOM 889 O O . ARG A 1 110 ? -16.318 -15.587 51.979 1.00 43.22 110 ARG A O 1
ATOM 896 N N . SER A 1 111 ? -14.932 -17.233 51.334 1.00 44.38 111 SER A N 1
ATOM 897 C CA . SER A 1 111 ? -15.181 -18.113 52.466 1.00 44.38 111 SER A CA 1
ATOM 898 C C . SER A 1 111 ? -14.595 -17.430 53.697 1.00 44.38 111 SER A C 1
ATOM 900 O O . SER A 1 111 ? -13.382 -17.240 53.776 1.00 44.38 111 SER A O 1
ATOM 902 N N . GLU A 1 112 ? -15.457 -16.994 54.607 1.00 46.12 112 GLU A N 1
ATOM 903 C CA . GLU A 1 112 ? -15.061 -16.668 55.971 1.00 46.12 112 GLU A CA 1
ATOM 904 C C . GLU A 1 112 ? -14.508 -17.953 56.595 1.00 46.12 112 GLU A C 1
ATOM 906 O O . GLU A 1 112 ? -15.191 -18.978 56.624 1.00 46.12 112 GLU A O 1
ATOM 911 N N . SER A 1 113 ? -13.242 -17.925 57.006 1.00 46.19 113 SER A N 1
ATOM 912 C CA . SER A 1 113 ? -12.627 -18.998 57.783 1.00 46.19 113 SER A CA 1
ATOM 913 C C . SER A 1 113 ? -13.280 -19.039 59.169 1.00 46.19 113 SER A C 1
ATOM 915 O O . SER A 1 113 ? -13.241 -18.018 59.859 1.00 46.19 113 SER A O 1
ATOM 917 N N . PRO A 1 114 ? -13.853 -20.168 59.617 1.00 42.50 114 PRO A N 1
ATOM 918 C CA . PRO A 1 114 ? -14.294 -20.318 60.991 1.00 42.50 114 PRO A CA 1
ATOM 919 C C . PRO A 1 114 ? -13.141 -20.905 61.813 1.00 42.50 114 PRO A C 1
ATOM 921 O O . PRO A 1 114 ? -13.013 -22.118 61.936 1.00 42.50 114 PRO A O 1
ATOM 924 N N . GLU A 1 115 ? -12.299 -20.051 62.384 1.00 49.22 115 GLU A N 1
ATOM 925 C CA . GLU A 1 115 ? -11.466 -20.428 63.529 1.00 49.22 115 GLU A CA 1
ATOM 926 C C . GLU A 1 115 ? -11.842 -19.523 64.695 1.00 49.22 115 GLU A C 1
ATOM 928 O O . GLU A 1 115 ? -11.414 -18.376 64.764 1.00 49.22 115 GLU A O 1
ATOM 933 N N . ASN A 1 116 ? -12.743 -20.028 65.538 1.00 46.94 116 ASN A N 1
ATOM 934 C CA . ASN A 1 116 ? -12.735 -19.861 66.991 1.00 46.94 116 ASN A CA 1
ATOM 935 C C . ASN A 1 116 ? -13.935 -20.623 67.563 1.00 46.94 116 ASN A C 1
ATOM 937 O O . ASN A 1 116 ? -15.055 -20.118 67.595 1.00 46.94 116 ASN A O 1
ATOM 941 N N . ILE A 1 117 ? -13.691 -21.856 68.004 1.00 44.06 117 ILE A N 1
ATOM 942 C CA . ILE A 1 117 ? -14.525 -22.494 69.021 1.00 44.06 117 ILE A CA 1
ATOM 943 C C . ILE A 1 117 ? -13.642 -22.563 70.264 1.00 44.06 117 ILE A C 1
ATOM 945 O O . ILE A 1 117 ? -12.730 -23.385 70.340 1.00 44.06 117 ILE A O 1
ATOM 949 N N . GLU A 1 118 ? -13.882 -21.640 71.195 1.00 44.91 118 GLU A N 1
ATOM 950 C CA . GLU A 1 118 ? -13.427 -21.756 72.578 1.00 44.91 118 GLU A CA 1
ATOM 951 C C . GLU A 1 118 ? -14.016 -23.041 73.169 1.00 44.91 118 GLU A C 1
ATOM 953 O O . GLU A 1 118 ? -15.228 -23.258 73.134 1.00 44.91 118 GLU A O 1
ATOM 958 N N . VAL A 1 119 ? -13.152 -23.908 73.693 1.00 43.78 119 VAL A N 1
ATOM 959 C CA . VAL A 1 119 ? -13.560 -25.056 74.504 1.00 43.78 119 VAL A CA 1
ATOM 960 C C . VAL A 1 119 ? -13.281 -24.685 75.955 1.00 43.78 119 VAL A C 1
ATOM 962 O O . VAL A 1 119 ? -12.128 -24.678 76.385 1.00 43.78 119 VAL A O 1
ATOM 965 N N . GLU A 1 120 ? -14.334 -24.334 76.691 1.00 39.91 120 GLU A N 1
ATOM 966 C CA . GLU A 1 120 ? -14.292 -24.246 78.152 1.00 39.91 120 GLU A CA 1
ATOM 967 C C . GLU A 1 120 ? -14.243 -25.649 78.793 1.00 39.91 120 GLU A C 1
ATOM 969 O O . GLU A 1 120 ? -14.699 -26.626 78.189 1.00 39.91 120 GLU A O 1
ATOM 974 N N . PRO A 1 121 ? -13.661 -25.769 80.000 1.00 51.53 121 PRO A N 1
ATOM 975 C CA . PRO A 1 121 ? -13.238 -27.042 80.565 1.00 51.53 121 PRO A CA 1
ATOM 976 C C . PRO A 1 121 ? -14.372 -27.755 81.311 1.00 51.53 121 PRO A C 1
ATOM 978 O O . PRO A 1 121 ? -15.209 -27.112 81.941 1.00 51.53 121 PRO A O 1
ATOM 981 N N . ASN A 1 122 ? -14.329 -29.089 81.310 1.00 40.78 122 ASN A N 1
ATOM 982 C CA . ASN A 1 122 ? -14.873 -29.947 82.368 1.00 40.78 122 ASN A CA 1
ATOM 983 C C . ASN A 1 122 ? -13.993 -31.187 82.522 1.00 40.78 122 ASN A C 1
ATOM 985 O O . ASN A 1 122 ? -13.712 -31.830 81.486 1.00 40.78 122 ASN A O 1
#

Radius of gyration: 36.31 Å; chains: 1; bounding box: 53×36×124 Å

Secondary structure (DSSP, 8-state):
-----HHHHHHHHHHHHHHHHHHHHHTTSTT-----HHHHHHHHHHHHHHHHHHHHHHHHHHHHHHHHHHHHHHHHHHHHHHHHHHHHHHTT-HHHHHHTTPPP------------------